Protein AF-A0AA91KQZ8-F1 (afdb_monomer)

Foldseek 3Di:
DDPVLVVVLVVLVVVLVVLVVVLVVCCVPVNPDPVSLLSNLVSQLVNLLSCCVNVVVCVVPDPVVVCVSSVVSVVVSVVSNVVSVVVVVPPD

Solvent-accessible surface area (backbone atoms only — not comparable to full-atom values): 5218 Å² total; per-residue (Å²): 135,58,78,64,59,57,52,52,50,52,52,51,50,52,48,50,49,51,54,52,51,50,46,52,50,49,42,72,77,64,40,92,38,72,69,50,52,53,52,46,47,52,51,49,49,54,48,52,50,50,47,44,41,67,71,67,58,48,74,80,54,59,69,68,61,55,47,57,65,49,47,55,55,50,50,53,44,51,53,49,50,52,52,49,52,50,54,60,72,72,54,131

Sequence (92 aa):
MTHHDARRLRNIWALLIAIVLSGMIIMTLWGGTAVVIVALLALAVVKCRLVALDFMGLRQAPAGLRFGLFAWPALLVLLALAKLAMGVVLSP

Mean predicted aligned error: 6.78 Å

Radius of gyration: 16.22 Å; Cα contacts (8 Å, |Δi|>4): 39; chains: 1; bounding box: 35×20×53 Å

Secondary structure (DSSP, 8-state):
--HHHHHHHHHHHHHHHHHHHHHHHHHHHH-S-HHHHHHHHHHHHHHHHHIIIIIS-GGGS-HHHHHHHHHHHHHHHHHHHHHHHHHHHH--

pLDDT: mean 83.14, std 9.72, range [50.97, 95.38]

Structure (mmCIF, N/CA/C/O backbone):
data_AF-A0AA91KQZ8-F1
#
_entry.id   AF-A0AA91KQZ8-F1
#
loop_
_atom_site.group_PDB
_atom_site.id
_atom_site.type_symbol
_atom_site.label_atom_id
_atom_site.label_alt_id
_atom_site.label_comp_id
_atom_site.label_asym_id
_atom_site.label_entity_id
_atom_site.label_seq_id
_atom_site.pdbx_PDB_ins_code
_atom_site.Cartn_x
_atom_site.Cartn_y
_atom_site.Cartn_z
_atom_site.occupancy
_atom_site.B_iso_or_equiv
_atom_site.auth_seq_id
_atom_site.auth_comp_id
_atom_site.auth_asym_id
_atom_site.auth_atom_id
_atom_site.pdbx_PDB_model_num
ATOM 1 N N . MET A 1 1 ? -9.490 -1.895 28.719 1.00 55.00 1 MET A N 1
ATOM 2 C CA . MET A 1 1 ? -8.911 -2.561 27.529 1.00 55.00 1 MET A CA 1
ATOM 3 C C . MET A 1 1 ? -9.126 -4.053 27.687 1.00 55.00 1 M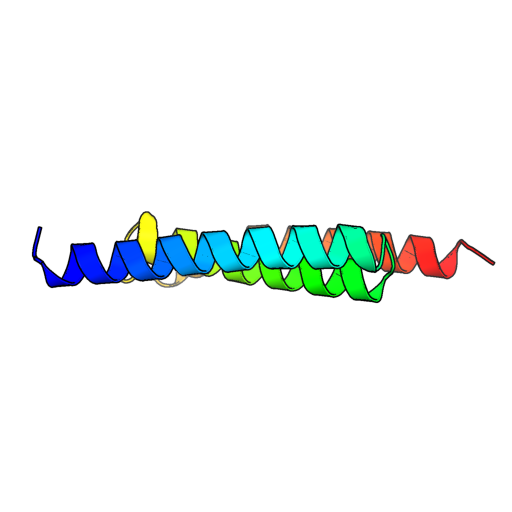ET A C 1
ATOM 5 O O . MET A 1 1 ? -8.637 -4.610 28.661 1.00 55.00 1 MET A O 1
ATOM 9 N N . THR A 1 2 ? -9.923 -4.689 26.829 1.00 65.94 2 THR A N 1
ATOM 10 C CA . THR A 1 2 ? -10.202 -6.126 26.974 1.00 65.94 2 THR A CA 1
ATOM 11 C C . THR A 1 2 ? -9.046 -6.948 26.388 1.00 65.94 2 THR A C 1
ATOM 13 O O . THR A 1 2 ? -8.383 -6.516 25.444 1.00 65.94 2 THR A O 1
ATOM 16 N N . HIS A 1 3 ? -8.780 -8.152 26.906 1.00 65.44 3 HIS A N 1
ATOM 17 C CA . HIS A 1 3 ? -7.714 -9.022 26.374 1.00 65.44 3 HIS A CA 1
ATOM 18 C C . HIS A 1 3 ? -7.898 -9.403 24.887 1.00 65.44 3 HIS A C 1
ATOM 20 O O . HIS A 1 3 ? -6.951 -9.881 24.253 1.00 65.44 3 HIS A O 1
ATOM 26 N N . HIS A 1 4 ? -9.101 -9.226 24.332 1.00 63.56 4 HIS A N 1
ATOM 27 C CA . HIS A 1 4 ? -9.396 -9.435 22.914 1.00 63.56 4 HIS A CA 1
ATOM 28 C C . HIS A 1 4 ? -8.830 -8.309 22.037 1.00 63.56 4 HIS A C 1
ATOM 30 O O . HIS A 1 4 ? -8.202 -8.594 21.015 1.00 63.56 4 HIS A O 1
ATOM 36 N N . ASP A 1 5 ? -8.949 -7.052 22.473 1.00 73.69 5 ASP A N 1
ATOM 37 C CA . ASP A 1 5 ? -8.429 -5.890 21.741 1.00 73.69 5 ASP A CA 1
ATOM 38 C C . ASP A 1 5 ? -6.899 -5.930 21.646 1.00 73.69 5 ASP A C 1
ATOM 40 O O . ASP A 1 5 ? -6.326 -5.725 20.577 1.00 73.69 5 ASP A O 1
ATOM 44 N N . ALA A 1 6 ? -6.230 -6.301 22.743 1.00 77.81 6 ALA A N 1
ATOM 45 C CA . ALA A 1 6 ? -4.771 -6.403 22.794 1.00 77.81 6 ALA A CA 1
ATOM 46 C C . ALA A 1 6 ? -4.218 -7.497 21.862 1.00 77.81 6 ALA A C 1
ATOM 48 O O . ALA A 1 6 ? -3.221 -7.291 21.168 1.00 77.81 6 ALA A O 1
ATOM 49 N N . ARG A 1 7 ? -4.880 -8.662 21.801 1.00 82.12 7 ARG A N 1
ATOM 50 C CA . ARG A 1 7 ? -4.508 -9.743 20.872 1.00 82.12 7 ARG A CA 1
ATOM 51 C C . ARG A 1 7 ? -4.706 -9.332 19.417 1.00 82.12 7 ARG A C 1
ATOM 53 O O . ARG A 1 7 ? -3.845 -9.609 18.586 1.00 82.12 7 ARG A O 1
ATOM 60 N N . ARG A 1 8 ? -5.810 -8.644 19.118 1.00 80.44 8 ARG A N 1
ATOM 61 C CA . ARG A 1 8 ? -6.122 -8.157 17.772 1.00 80.44 8 ARG A CA 1
ATOM 62 C C . ARG A 1 8 ? -5.100 -7.124 17.292 1.00 80.44 8 ARG A C 1
ATOM 64 O O . ARG A 1 8 ? -4.579 -7.276 16.190 1.00 80.44 8 ARG A O 1
ATOM 71 N N . LEU A 1 9 ? -4.756 -6.140 18.128 1.00 81.12 9 LEU A N 1
ATOM 72 C CA . LEU A 1 9 ? -3.716 -5.153 17.811 1.00 81.12 9 LEU A CA 1
ATOM 73 C C . LEU A 1 9 ? -2.358 -5.820 17.575 1.00 81.12 9 LEU A C 1
ATOM 75 O O . LEU A 1 9 ? -1.692 -5.512 16.591 1.00 81.12 9 LEU A O 1
ATOM 79 N N . ARG A 1 10 ? -1.970 -6.776 18.427 1.00 86.19 10 ARG A N 1
ATOM 80 C CA . ARG A 1 10 ? -0.707 -7.512 18.275 1.00 86.19 10 ARG A CA 1
ATOM 81 C C . ARG A 1 10 ? -0.628 -8.277 16.953 1.00 86.19 10 ARG A C 1
ATOM 83 O O . ARG A 1 10 ? 0.411 -8.246 16.302 1.00 86.19 10 ARG A O 1
ATOM 90 N N . ASN A 1 11 ? -1.712 -8.931 16.538 1.00 86.94 11 ASN A N 1
ATOM 91 C CA . ASN A 1 11 ? -1.745 -9.658 15.267 1.00 86.94 11 ASN A CA 1
ATOM 92 C C . ASN A 1 11 ? -1.605 -8.709 14.069 1.00 86.94 11 ASN A C 1
ATOM 94 O O . ASN A 1 11 ? -0.895 -9.016 13.117 1.00 86.94 11 ASN A O 1
ATOM 98 N N . ILE A 1 12 ? -2.249 -7.543 14.125 1.00 87.06 12 ILE A N 1
ATOM 99 C CA . ILE A 1 12 ? -2.189 -6.546 13.048 1.00 87.06 12 ILE A CA 1
ATOM 100 C C . ILE A 1 12 ? -0.813 -5.890 12.996 1.00 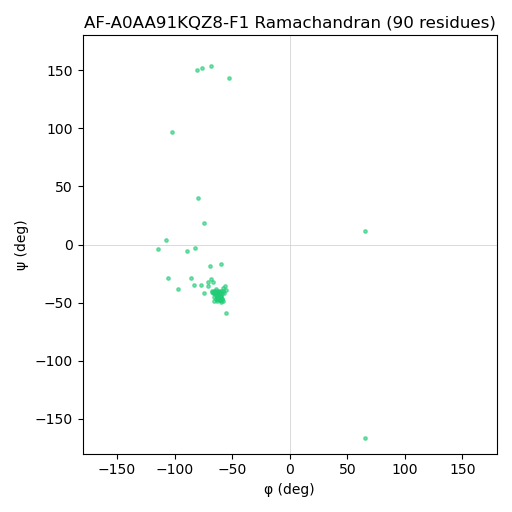87.06 12 ILE A C 1
ATOM 102 O O . IL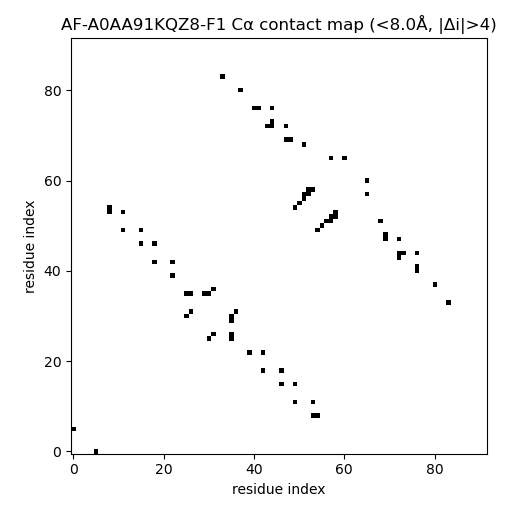E A 1 12 ? -0.287 -5.657 11.913 1.00 87.06 12 ILE A O 1
ATOM 106 N N . TRP A 1 13 ? -0.193 -5.673 14.153 1.00 86.81 13 TRP A N 1
ATOM 107 C CA . TRP A 1 13 ? 1.188 -5.221 14.244 1.00 86.81 13 TRP A CA 1
ATOM 108 C C . TRP A 1 13 ? 2.164 -6.234 13.627 1.00 86.81 13 TRP A C 1
ATOM 110 O O . TRP A 1 13 ? 2.982 -5.858 12.790 1.00 86.81 13 TRP A O 1
ATOM 120 N N . ALA A 1 14 ? 2.023 -7.526 13.947 1.00 90.69 14 ALA A N 1
ATOM 121 C CA . ALA A 1 14 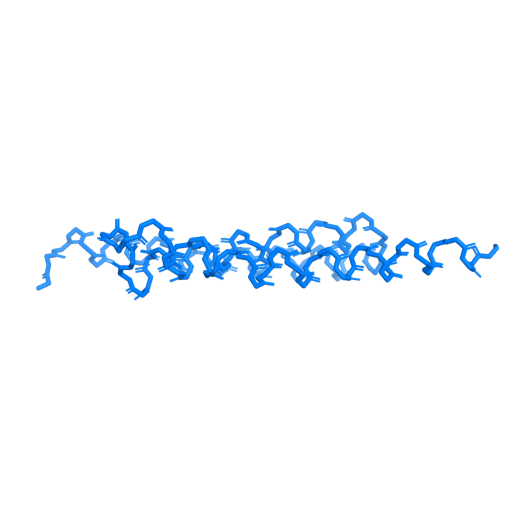? 2.826 -8.588 13.338 1.00 90.69 14 ALA A CA 1
ATOM 122 C C . ALA A 1 14 ? 2.623 -8.672 11.813 1.00 90.69 14 ALA A C 1
ATOM 124 O O . ALA A 1 14 ? 3.591 -8.806 11.065 1.00 90.69 14 ALA A O 1
ATOM 125 N N . LEU A 1 15 ? 1.382 -8.523 11.340 1.00 90.25 15 LEU A N 1
ATOM 126 C CA . LEU A 1 15 ? 1.075 -8.466 9.910 1.00 90.25 15 LEU A CA 1
ATOM 127 C C . LEU A 1 15 ? 1.730 -7.247 9.240 1.00 90.25 15 LEU A C 1
ATOM 129 O O . LEU A 1 15 ? 2.264 -7.362 8.141 1.00 90.25 15 LEU A O 1
ATOM 133 N N . LEU A 1 16 ? 1.734 -6.088 9.905 1.00 88.75 16 LEU A N 1
ATOM 134 C CA . LEU A 1 16 ? 2.397 -4.880 9.412 1.00 88.75 16 LEU A CA 1
ATOM 135 C C . LEU A 1 16 ? 3.905 -5.092 9.242 1.00 88.75 16 LEU A C 1
ATOM 137 O O . LEU A 1 16 ? 4.474 -4.674 8.235 1.00 88.75 16 LEU A O 1
ATOM 141 N N . ILE A 1 17 ? 4.537 -5.763 10.206 1.00 91.81 17 ILE A N 1
ATOM 142 C CA . ILE A 1 17 ? 5.954 -6.129 10.131 1.00 91.81 17 ILE A CA 1
ATOM 143 C C . ILE A 1 17 ? 6.19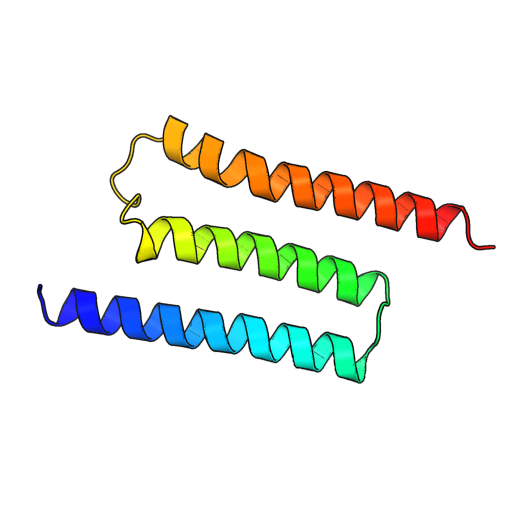2 -7.072 8.956 1.00 91.81 17 ILE A C 1
ATOM 145 O O . ILE A 1 17 ? 7.088 -6.819 8.157 1.00 91.81 17 ILE A O 1
ATOM 149 N N . ALA A 1 18 ? 5.367 -8.109 8.801 1.00 92.69 18 ALA A N 1
ATOM 150 C CA . ALA A 1 18 ? 5.478 -9.038 7.680 1.00 92.69 18 ALA A CA 1
ATOM 151 C C . ALA A 1 18 ? 5.340 -8.321 6.324 1.00 92.69 18 ALA A C 1
ATOM 153 O O . ALA A 1 18 ? 6.127 -8.568 5.414 1.00 92.69 18 ALA A O 1
ATOM 154 N N . ILE A 1 19 ? 4.403 -7.375 6.204 1.00 90.88 19 ILE A N 1
ATOM 155 C CA . ILE A 1 19 ? 4.232 -6.522 5.018 1.00 90.88 19 ILE A CA 1
ATOM 156 C C . ILE A 1 19 ? 5.513 -5.735 4.717 1.00 90.88 19 ILE A C 1
ATOM 158 O O . ILE A 1 19 ? 5.989 -5.752 3.584 1.00 90.88 19 ILE A O 1
ATOM 162 N N . VAL A 1 20 ? 6.106 -5.079 5.718 1.00 91.88 20 VAL A N 1
ATOM 163 C CA . VAL A 1 20 ? 7.334 -4.291 5.526 1.00 91.88 20 VAL A CA 1
ATOM 164 C C . VAL A 1 20 ? 8.514 -5.186 5.151 1.00 91.88 20 VAL A C 1
ATOM 166 O O . VAL A 1 20 ? 9.191 -4.909 4.163 1.00 91.88 20 VAL A O 1
ATOM 169 N N . LEU A 1 21 ? 8.730 -6.278 5.886 1.00 95.38 21 LEU A N 1
ATOM 170 C CA . LEU A 1 21 ? 9.820 -7.216 5.621 1.00 95.38 21 LEU A CA 1
ATOM 171 C C . LEU A 1 21 ? 9.685 -7.855 4.238 1.00 95.38 21 LEU A C 1
ATOM 173 O O . LEU A 1 21 ? 10.660 -7.906 3.497 1.00 95.38 21 LEU A O 1
ATOM 177 N N . SER A 1 22 ? 8.479 -8.281 3.856 1.00 91.56 22 SER A N 1
ATOM 178 C CA . SER A 1 22 ? 8.231 -8.840 2.523 1.00 91.56 22 SER A CA 1
ATOM 179 C C . SER A 1 22 ? 8.544 -7.827 1.422 1.00 91.56 22 SER A C 1
ATOM 181 O O . SER A 1 22 ? 9.242 -8.165 0.471 1.00 91.56 22 SER A O 1
ATOM 183 N N . GLY A 1 23 ? 8.134 -6.564 1.584 1.00 89.69 23 GLY A N 1
ATOM 184 C CA . GLY A 1 23 ? 8.465 -5.503 0.636 1.00 89.69 23 GLY A CA 1
ATOM 185 C C . GLY A 1 23 ? 9.972 -5.255 0.523 1.00 89.69 23 GLY A C 1
ATOM 186 O O . GLY A 1 23 ? 10.497 -5.148 -0.583 1.00 89.69 23 GLY A O 1
ATOM 187 N N . MET A 1 24 ? 10.685 -5.232 1.652 1.00 92.44 24 MET A N 1
ATOM 188 C CA . MET A 1 24 ? 12.144 -5.086 1.668 1.00 92.44 24 MET A CA 1
ATOM 189 C C . MET A 1 24 ? 12.845 -6.257 0.972 1.00 92.44 24 MET A C 1
ATOM 191 O O . MET A 1 24 ? 13.749 -6.036 0.167 1.00 92.44 24 MET A O 1
ATOM 195 N N . ILE A 1 25 ? 12.413 -7.491 1.247 1.00 94.75 25 ILE A N 1
ATOM 196 C CA . ILE A 1 25 ? 12.974 -8.708 0.646 1.00 94.75 25 ILE A CA 1
ATOM 197 C C . ILE A 1 25 ? 12.752 -8.697 -0.866 1.00 94.75 25 ILE A C 1
ATOM 199 O O . ILE A 1 25 ? 13.699 -8.897 -1.622 1.00 94.75 25 ILE A O 1
ATOM 203 N N . ILE A 1 26 ? 11.526 -8.410 -1.315 1.00 93.00 26 ILE A N 1
ATOM 204 C CA . ILE A 1 26 ? 11.192 -8.362 -2.742 1.00 93.00 26 ILE A CA 1
ATOM 205 C C . ILE A 1 26 ? 12.031 -7.291 -3.449 1.00 93.00 26 ILE A C 1
ATOM 207 O O . ILE A 1 26 ? 12.635 -7.587 -4.476 1.00 93.00 26 ILE A O 1
ATOM 211 N N . MET A 1 27 ? 12.138 -6.084 -2.882 1.00 92.56 27 MET A N 1
ATOM 212 C CA . MET A 1 27 ? 12.960 -5.012 -3.457 1.00 92.56 27 MET A CA 1
ATOM 213 C C . MET A 1 27 ? 14.443 -5.393 -3.530 1.00 92.56 27 MET A C 1
ATOM 215 O O . MET A 1 27 ? 15.103 -5.118 -4.527 1.00 92.56 27 MET A O 1
ATOM 219 N N . THR A 1 28 ? 14.965 -6.044 -2.490 1.00 93.44 28 THR A N 1
ATOM 220 C CA . THR A 1 28 ? 16.372 -6.470 -2.435 1.00 93.44 28 THR A CA 1
ATOM 221 C C . THR A 1 28 ? 16.679 -7.545 -3.475 1.00 93.44 28 THR A C 1
ATOM 223 O O . THR A 1 28 ? 17.726 -7.501 -4.111 1.00 93.44 28 THR A O 1
ATOM 226 N N . LEU A 1 29 ? 15.773 -8.508 -3.654 1.00 92.06 29 LEU A N 1
ATOM 227 C CA . LEU A 1 29 ? 15.995 -9.663 -4.524 1.00 92.06 29 LEU A CA 1
ATOM 228 C C . LEU A 1 29 ? 15.693 -9.377 -6.004 1.00 92.06 29 LEU A C 1
ATOM 230 O O . LEU A 1 29 ? 16.360 -9.925 -6.875 1.00 92.06 29 LEU A O 1
ATOM 234 N N . TRP A 1 30 ? 14.690 -8.545 -6.293 1.00 89.94 30 TRP A N 1
ATOM 235 C CA . TRP A 1 30 ? 14.166 -8.333 -7.651 1.00 89.94 30 TRP A CA 1
ATOM 236 C C . TRP A 1 30 ? 14.413 -6.912 -8.176 1.00 89.94 30 TRP A C 1
ATOM 238 O O . TRP A 1 30 ? 14.092 -6.617 -9.327 1.00 89.94 30 TRP A O 1
ATOM 248 N N . GLY A 1 31 ? 14.975 -6.025 -7.350 1.00 87.88 31 GLY A N 1
ATOM 249 C CA . GLY A 1 31 ? 15.289 -4.647 -7.714 1.00 87.88 31 GLY A CA 1
ATOM 250 C C . GLY A 1 31 ? 14.059 -3.785 -8.016 1.00 87.88 31 GLY A C 1
ATOM 251 O O . GLY A 1 31 ? 12.914 -4.143 -7.743 1.00 87.88 31 GLY A O 1
ATOM 252 N N . GLY A 1 32 ? 14.302 -2.616 -8.613 1.00 86.31 32 GLY A N 1
ATOM 253 C CA . GLY A 1 32 ? 13.275 -1.629 -8.965 1.00 86.31 32 GLY A CA 1
ATOM 254 C C . GLY A 1 32 ? 12.510 -1.940 -10.253 1.00 86.31 32 GLY A C 1
ATOM 255 O O . GLY A 1 32 ? 12.272 -1.031 -11.044 1.00 86.31 32 GLY A O 1
ATOM 256 N N . THR A 1 33 ? 12.154 -3.201 -10.508 1.00 89.12 33 THR A N 1
ATOM 257 C CA . THR A 1 33 ? 11.339 -3.545 -11.686 1.00 89.12 33 THR A CA 1
ATOM 258 C C . THR A 1 33 ? 9.919 -2.998 -11.546 1.00 89.12 33 THR A C 1
ATOM 260 O O . THR A 1 33 ? 9.398 -2.843 -10.439 1.00 89.12 33 THR A O 1
ATOM 263 N N . ALA A 1 34 ? 9.248 -2.743 -12.673 1.00 87.81 34 ALA A N 1
ATOM 264 C CA . ALA A 1 34 ? 7.875 -2.234 -12.668 1.00 87.81 34 ALA A CA 1
ATOM 265 C C . ALA A 1 34 ? 6.919 -3.136 -11.865 1.00 87.81 34 ALA A C 1
ATOM 267 O O . ALA A 1 34 ? 6.096 -2.636 -11.101 1.00 87.81 34 ALA A O 1
ATOM 268 N N . VAL A 1 35 ? 7.080 -4.460 -11.968 1.00 88.69 35 VAL A N 1
ATOM 269 C CA . VAL A 1 35 ? 6.285 -5.443 -11.213 1.00 88.69 35 VAL A CA 1
ATOM 270 C C . VAL A 1 35 ? 6.490 -5.283 -9.705 1.00 88.69 35 VAL A C 1
ATOM 272 O O . VAL A 1 35 ? 5.515 -5.235 -8.955 1.00 88.69 35 VAL A O 1
ATOM 275 N N . VAL A 1 36 ? 7.742 -5.146 -9.255 1.00 90.56 36 VAL A N 1
ATOM 276 C CA . VAL A 1 36 ? 8.068 -4.934 -7.837 1.00 90.56 36 VAL A CA 1
ATOM 277 C C . VAL A 1 36 ? 7.487 -3.618 -7.338 1.00 90.56 36 VAL A C 1
ATOM 279 O O . VAL A 1 36 ? 6.871 -3.584 -6.275 1.00 90.56 36 VAL A O 1
ATOM 282 N N . ILE A 1 37 ? 7.611 -2.543 -8.118 1.00 90.44 37 ILE A N 1
ATOM 283 C CA . ILE A 1 37 ? 7.061 -1.232 -7.759 1.00 90.44 37 ILE A CA 1
ATOM 284 C C . ILE A 1 37 ? 5.538 -1.313 -7.603 1.00 90.44 37 ILE A C 1
ATOM 286 O O . ILE A 1 37 ? 5.005 -0.847 -6.597 1.00 90.44 37 ILE A O 1
ATOM 290 N N . VAL A 1 38 ? 4.830 -1.957 -8.536 1.00 91.06 38 VAL A N 1
ATOM 291 C CA . VAL A 1 38 ? 3.373 -2.155 -8.442 1.00 91.06 38 VAL A CA 1
ATOM 292 C C . VAL A 1 38 ? 2.999 -2.975 -7.204 1.00 91.06 38 VAL A C 1
ATOM 294 O O . VAL A 1 38 ? 2.076 -2.597 -6.479 1.00 91.06 38 VAL A O 1
ATOM 297 N N . ALA A 1 39 ? 3.732 -4.051 -6.909 1.00 91.62 39 ALA A N 1
ATOM 298 C CA . ALA A 1 39 ? 3.501 -4.859 -5.713 1.00 91.62 39 ALA A CA 1
ATOM 299 C C . ALA A 1 39 ? 3.690 -4.040 -4.422 1.00 91.62 39 ALA A C 1
ATOM 301 O O . ALA A 1 39 ? 2.847 -4.088 -3.523 1.00 91.62 39 ALA A O 1
ATOM 302 N N . LEU A 1 40 ? 4.753 -3.233 -4.345 1.00 91.81 40 LEU A N 1
ATOM 303 C CA . LEU A 1 40 ? 5.026 -2.355 -3.204 1.00 91.81 40 LEU A CA 1
ATOM 304 C C . LEU A 1 40 ? 3.956 -1.269 -3.035 1.00 91.81 40 LEU A C 1
ATOM 306 O O . LEU A 1 40 ? 3.553 -0.980 -1.907 1.00 91.81 40 LEU A O 1
ATOM 310 N N . LEU A 1 41 ? 3.449 -0.705 -4.135 1.00 91.12 41 LEU A N 1
ATOM 311 C CA . LEU A 1 41 ? 2.339 0.250 -4.101 1.00 91.12 41 LEU A CA 1
ATOM 312 C C . LEU A 1 41 ? 1.055 -0.400 -3.568 1.00 91.12 41 LEU A C 1
ATOM 314 O O . LEU A 1 41 ? 0.374 0.188 -2.726 1.00 91.12 41 LEU A O 1
ATOM 318 N N . ALA A 1 42 ? 0.750 -1.635 -3.975 1.00 90.06 42 ALA A N 1
ATOM 319 C CA . ALA A 1 42 ? -0.389 -2.380 -3.439 1.00 90.06 42 ALA A CA 1
ATOM 320 C C . ALA A 1 42 ? -0.236 -2.653 -1.929 1.00 90.06 42 ALA A C 1
ATOM 322 O O . ALA A 1 42 ? -1.156 -2.386 -1.149 1.00 90.06 42 ALA A O 1
ATOM 323 N N . LEU A 1 43 ? 0.948 -3.106 -1.494 1.00 90.00 43 LEU A N 1
ATOM 324 C CA . LEU A 1 43 ? 1.285 -3.299 -0.077 1.00 90.00 43 LEU A CA 1
ATOM 325 C C . LEU A 1 43 ? 1.132 -1.998 0.728 1.00 90.00 43 LEU A C 1
ATOM 327 O O . LEU A 1 43 ? 0.636 -2.032 1.857 1.00 90.00 43 LEU A O 1
ATOM 331 N N . ALA A 1 44 ? 1.486 -0.844 0.155 1.00 89.31 44 ALA A N 1
ATOM 332 C CA . ALA A 1 44 ? 1.325 0.455 0.804 1.00 89.31 44 ALA A CA 1
ATOM 333 C C . ALA A 1 44 ? -0.151 0.804 1.069 1.00 89.31 44 ALA A C 1
ATOM 335 O O . ALA A 1 44 ? -0.485 1.225 2.180 1.00 89.31 44 ALA A O 1
ATOM 336 N N . VAL A 1 45 ? -1.050 0.565 0.105 1.00 87.00 45 VAL A N 1
ATOM 337 C CA . VAL A 1 45 ? -2.501 0.785 0.283 1.00 87.00 45 VAL A CA 1
ATOM 338 C C . VAL A 1 45 ? -3.061 -0.130 1.368 1.00 87.00 45 VAL A C 1
ATOM 340 O O . VAL A 1 45 ? -3.794 0.326 2.252 1.00 87.00 45 VAL A O 1
ATOM 343 N N . VAL A 1 46 ? -2.679 -1.411 1.348 1.00 87.88 46 VAL A N 1
ATOM 344 C CA . VAL A 1 46 ? -3.082 -2.381 2.377 1.00 87.88 46 VAL A CA 1
ATOM 345 C C . VAL A 1 46 ? -2.593 -1.937 3.757 1.00 87.88 46 VAL A C 1
ATOM 347 O O . VAL A 1 46 ? -3.374 -1.934 4.710 1.00 87.88 46 VAL A O 1
ATOM 350 N N . LYS A 1 47 ? -1.340 -1.478 3.871 1.00 85.25 47 LYS A N 1
ATOM 351 C CA . LYS A 1 47 ? -0.783 -0.963 5.129 1.00 85.25 47 LYS A CA 1
ATOM 352 C C . LYS A 1 47 ? -1.568 0.242 5.641 1.00 85.25 47 LYS A C 1
ATOM 354 O O . LYS A 1 47 ? -1.942 0.265 6.811 1.00 85.25 47 LYS A O 1
ATOM 359 N N . CYS A 1 48 ? -1.859 1.214 4.775 1.00 84.50 48 CYS A N 1
ATOM 360 C CA . CYS A 1 48 ? -2.666 2.381 5.132 1.00 84.50 48 CYS A CA 1
ATOM 361 C C . CYS A 1 48 ? -4.047 1.975 5.655 1.00 84.50 48 CYS A C 1
ATOM 363 O O . CYS A 1 48 ? -4.489 2.510 6.670 1.00 84.50 48 CYS A O 1
ATOM 365 N N . ARG A 1 49 ? -4.694 0.983 5.028 1.00 81.75 49 ARG A N 1
ATOM 366 C CA . ARG A 1 49 ? -5.987 0.451 5.480 1.00 81.75 49 ARG A CA 1
ATOM 367 C C . ARG A 1 49 ? -5.930 -0.133 6.883 1.00 81.75 49 ARG A C 1
ATOM 369 O O . ARG A 1 49 ? -6.804 0.164 7.695 1.00 81.75 49 ARG A O 1
ATOM 376 N N . LEU A 1 50 ? -4.926 -0.959 7.150 1.00 81.44 50 LEU A N 1
ATOM 377 C CA . LEU A 1 50 ? -4.753 -1.611 8.445 1.00 81.44 50 LEU A CA 1
ATOM 378 C C . LEU A 1 50 ? -4.447 -0.584 9.536 1.00 81.44 50 LEU A C 1
ATOM 380 O O . LEU A 1 50 ? -5.087 -0.582 10.579 1.00 81.44 50 LEU A O 1
ATOM 384 N N . VAL A 1 51 ? -3.542 0.362 9.274 1.00 80.62 51 VAL A N 1
ATOM 385 C CA . VAL A 1 51 ? -3.216 1.423 10.240 1.00 80.62 51 VAL A CA 1
ATOM 386 C C . VAL A 1 51 ? -4.446 2.278 10.562 1.00 80.62 51 VAL A C 1
ATOM 388 O O . VAL A 1 51 ? -4.780 2.480 11.728 1.00 80.62 51 VAL A O 1
ATOM 391 N N . ALA A 1 52 ? -5.169 2.719 9.536 1.00 79.00 52 ALA A N 1
ATOM 392 C CA . ALA A 1 52 ? -6.381 3.514 9.686 1.00 79.00 52 ALA A CA 1
ATOM 393 C C . ALA A 1 52 ? -7.492 2.810 10.478 1.00 79.00 52 ALA A C 1
ATOM 395 O O . ALA A 1 52 ? -8.097 3.389 11.380 1.00 79.00 52 ALA A O 1
ATOM 396 N N . LEU A 1 53 ? -7.811 1.566 10.117 1.00 72.94 53 LEU A N 1
ATOM 397 C CA . LEU A 1 53 ? -8.939 0.858 10.717 1.00 72.94 53 LEU A CA 1
ATOM 398 C C . LEU A 1 53 ? -8.614 0.336 12.114 1.00 72.94 53 LEU A C 1
ATOM 400 O O . LEU A 1 53 ? -9.507 0.309 12.961 1.00 72.94 53 LEU A O 1
ATOM 404 N N . ASP A 1 54 ? -7.366 -0.074 12.345 1.00 72.81 54 ASP A N 1
ATOM 405 C CA . ASP A 1 54 ? -7.004 -0.837 13.534 1.00 72.81 54 ASP A CA 1
ATOM 406 C C . ASP A 1 54 ? -6.227 -0.046 14.583 1.00 72.81 54 ASP A C 1
ATOM 408 O O . ASP A 1 54 ? -6.388 -0.335 15.766 1.00 72.81 54 ASP A O 1
ATOM 412 N N . PHE A 1 55 ? -5.451 0.970 14.194 1.00 68.12 55 PHE A N 1
ATOM 413 C CA . PHE A 1 55 ? -4.746 1.828 15.156 1.00 68.12 55 PHE A CA 1
ATOM 414 C C . PHE A 1 55 ? -5.493 3.126 15.446 1.00 68.12 55 PHE A C 1
ATOM 416 O O . PHE A 1 55 ? -5.544 3.546 16.597 1.00 68.12 55 PHE A O 1
ATOM 423 N N . MET A 1 56 ? -6.123 3.744 14.442 1.00 70.69 56 MET A N 1
ATOM 424 C CA . MET A 1 56 ? -6.916 4.962 14.672 1.00 70.69 56 MET A CA 1
ATOM 425 C C . MET A 1 56 ? -8.336 4.672 15.183 1.00 70.69 56 MET A C 1
ATOM 427 O O . MET A 1 56 ? -9.094 5.600 15.447 1.00 70.69 56 MET A O 1
ATOM 431 N N . GLY A 1 57 ? -8.734 3.399 15.312 1.00 66.75 57 GLY A N 1
ATOM 432 C CA . GLY A 1 57 ? -10.052 3.024 15.839 1.00 66.75 57 GLY A CA 1
ATOM 433 C C . GLY A 1 57 ? -11.229 3.458 14.955 1.00 66.75 57 GLY A C 1
ATOM 434 O O . GLY A 1 57 ? -12.388 3.338 15.354 1.00 66.75 57 GLY A O 1
ATOM 435 N N . LEU A 1 58 ? -10.969 3.896 13.717 1.00 66.56 58 LEU A N 1
ATOM 436 C CA . LEU A 1 58 ? -11.962 4.443 12.781 1.00 66.56 58 LEU A CA 1
ATOM 437 C C . LEU A 1 58 ? -12.876 3.366 12.171 1.00 66.56 58 LEU A C 1
ATOM 439 O O . LEU A 1 58 ? -13.552 3.568 11.156 1.00 66.56 58 LEU A O 1
ATOM 443 N N . ARG A 1 59 ? -12.940 2.190 12.801 1.00 67.12 59 ARG A N 1
ATOM 444 C CA . ARG A 1 59 ? -13.841 1.108 12.418 1.00 67.12 59 ARG A CA 1
ATOM 445 C C . ARG A 1 59 ? -15.316 1.436 12.710 1.00 67.12 59 ARG A C 1
ATOM 447 O O . ARG A 1 59 ? -16.190 0.826 12.103 1.00 67.12 59 ARG A O 1
ATOM 454 N N . GLN A 1 60 ? -15.578 2.414 13.574 1.00 67.25 60 GLN A N 1
ATOM 455 C CA . GLN A 1 60 ? -16.915 2.951 13.865 1.00 67.25 60 GLN A CA 1
ATOM 456 C C . GLN A 1 60 ? -17.125 4.362 13.280 1.00 67.25 60 GLN A C 1
ATOM 458 O O . GLN A 1 60 ? -18.159 4.979 13.507 1.00 67.25 60 GLN A O 1
ATOM 463 N N . ALA A 1 61 ? -16.147 4.897 12.538 1.00 70.25 61 ALA A N 1
ATOM 464 C CA . ALA A 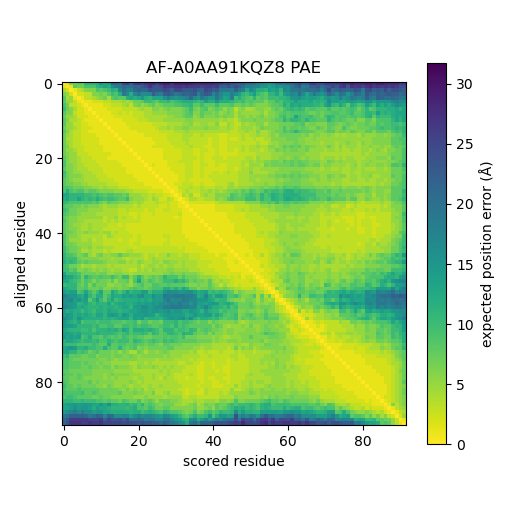1 61 ? -16.221 6.257 12.018 1.00 70.25 61 ALA A CA 1
ATOM 465 C C . ALA A 1 61 ? -17.172 6.379 10.807 1.00 70.25 61 ALA A C 1
ATOM 467 O O . ALA A 1 61 ? -17.310 5.414 10.041 1.00 70.25 61 ALA A O 1
ATOM 468 N N . PRO A 1 62 ? -17.775 7.568 10.587 1.00 78.62 62 PRO A N 1
ATOM 469 C CA . PRO A 1 62 ? -18.647 7.837 9.446 1.00 78.62 62 PRO A CA 1
ATOM 470 C C . PRO A 1 62 ? -17.984 7.488 8.108 1.00 78.62 62 PRO A C 1
ATOM 472 O O . PRO A 1 62 ? -16.788 7.718 7.909 1.00 78.62 62 PRO A O 1
ATOM 475 N N . ALA A 1 63 ? -18.770 6.962 7.164 1.00 73.19 63 ALA A N 1
ATOM 476 C CA . ALA A 1 63 ? -18.270 6.479 5.874 1.00 73.19 63 ALA A CA 1
ATOM 477 C C . ALA A 1 63 ? -17.483 7.545 5.087 1.00 73.19 63 ALA A C 1
ATOM 479 O O . ALA A 1 63 ? -16.469 7.215 4.476 1.00 73.19 63 ALA A O 1
ATOM 480 N N . GLY A 1 64 ? -17.879 8.822 5.166 1.00 74.94 64 GLY A N 1
ATOM 481 C CA . GLY A 1 64 ? -17.166 9.926 4.511 1.00 74.94 64 GLY A CA 1
ATOM 482 C C . GLY A 1 64 ? -15.724 10.105 5.003 1.00 74.94 64 GLY A C 1
ATOM 483 O O . GLY A 1 64 ? -14.817 10.283 4.193 1.00 74.94 64 GLY A O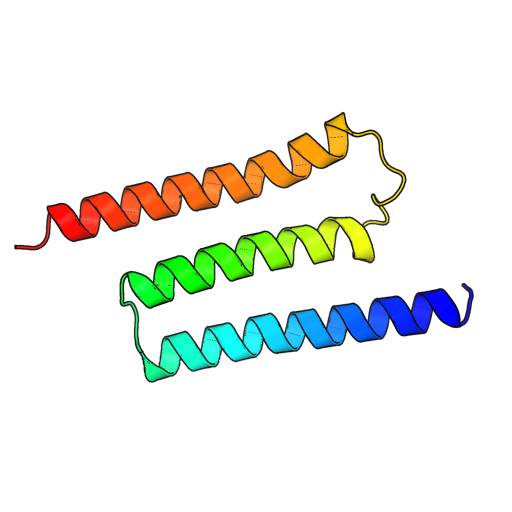 1
ATOM 484 N N . LEU A 1 65 ? -15.482 9.958 6.311 1.00 75.62 65 LEU A N 1
ATOM 485 C CA . LEU A 1 65 ? -14.133 10.059 6.879 1.00 75.62 65 LEU A CA 1
ATOM 486 C C . LEU A 1 65 ? -13.251 8.897 6.410 1.00 75.62 65 LEU A C 1
ATOM 488 O O . LEU A 1 65 ? -12.090 9.094 6.065 1.00 75.62 65 LEU A O 1
ATOM 492 N N . ARG A 1 66 ? -13.819 7.688 6.342 1.00 74.25 66 ARG A N 1
ATOM 493 C CA . ARG A 1 66 ? -13.128 6.507 5.809 1.00 74.25 66 ARG A CA 1
ATOM 494 C C . ARG A 1 66 ? -12.727 6.721 4.356 1.00 74.25 66 ARG A C 1
ATOM 496 O O . ARG A 1 66 ? -11.580 6.463 4.012 1.00 74.25 66 ARG A O 1
ATOM 503 N N . PHE A 1 67 ? -13.642 7.228 3.529 1.00 76.56 67 PHE A N 1
ATOM 504 C CA . PHE A 1 67 ? -13.358 7.533 2.129 1.00 76.56 67 PHE A CA 1
ATOM 505 C C . PHE A 1 67 ? -12.243 8.564 1.976 1.00 76.56 67 PHE A C 1
ATOM 507 O O . PHE A 1 67 ? -11.314 8.309 1.219 1.00 76.56 67 PHE A O 1
ATOM 514 N N . GLY A 1 68 ? -12.276 9.669 2.726 1.00 79.00 68 GLY A N 1
ATOM 515 C CA . GLY A 1 68 ? -11.201 10.668 2.691 1.00 79.00 68 GLY A CA 1
ATOM 516 C C . GLY A 1 68 ? -9.835 10.075 3.054 1.00 79.00 68 GLY A C 1
ATOM 517 O O . GLY A 1 68 ? -8.835 10.335 2.386 1.00 79.00 68 GLY A O 1
ATOM 518 N N . LEU A 1 69 ? -9.810 9.190 4.051 1.00 78.50 69 LEU A N 1
ATOM 519 C CA . LEU A 1 69 ? -8.592 8.516 4.495 1.00 78.50 69 LEU A CA 1
ATOM 520 C C . LEU A 1 69 ? -8.030 7.526 3.458 1.00 78.50 69 LEU A C 1
ATOM 522 O O . LEU A 1 69 ? -6.819 7.321 3.408 1.00 78.50 69 LEU A O 1
ATOM 526 N N . PHE A 1 70 ? -8.890 6.922 2.629 1.00 79.62 70 PHE A N 1
ATOM 527 C CA . PHE A 1 70 ? -8.487 6.055 1.514 1.00 79.62 70 PHE A CA 1
ATOM 528 C C . PHE A 1 70 ? -8.181 6.819 0.226 1.00 79.62 70 PHE A C 1
ATOM 530 O O . PHE A 1 70 ? -7.351 6.365 -0.561 1.00 79.62 70 PHE A O 1
ATOM 537 N N . ALA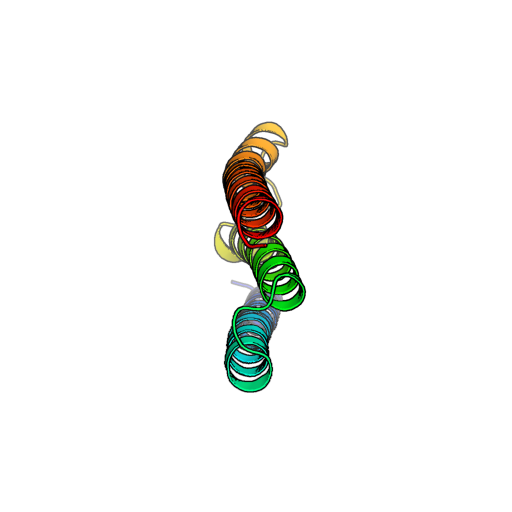 A 1 71 ? -8.811 7.975 0.020 1.00 85.06 71 ALA A N 1
ATOM 538 C CA . ALA A 1 71 ? -8.641 8.785 -1.178 1.00 85.06 71 ALA A CA 1
ATOM 539 C C . ALA A 1 71 ? -7.198 9.278 -1.320 1.00 85.06 71 ALA A C 1
ATOM 541 O O . ALA A 1 71 ? -6.621 9.156 -2.395 1.00 85.06 71 ALA A O 1
ATOM 542 N N . TRP A 1 72 ? -6.591 9.755 -0.229 1.00 81.56 72 TRP A N 1
ATOM 543 C CA . TRP A 1 72 ? -5.192 10.199 -0.207 1.00 81.56 72 TRP A CA 1
ATOM 544 C C . TRP A 1 72 ? -4.189 9.126 -0.683 1.00 81.56 72 TRP A C 1
ATOM 546 O O . TRP A 1 72 ? -3.486 9.369 -1.666 1.00 81.56 72 TRP A O 1
ATOM 556 N N . PRO A 1 73 ? -4.096 7.935 -0.053 1.00 86.12 73 PRO A N 1
ATOM 557 C CA . PRO A 1 73 ? -3.138 6.923 -0.483 1.00 86.12 73 PRO A CA 1
ATOM 558 C C . PRO A 1 73 ? -3.468 6.377 -1.876 1.00 86.12 73 PRO A C 1
ATOM 560 O O . PRO A 1 73 ? -2.547 6.081 -2.631 1.00 86.12 73 PRO A O 1
ATOM 563 N N . ALA A 1 74 ? -4.749 6.295 -2.256 1.00 87.44 74 ALA A N 1
ATOM 564 C CA . ALA A 1 74 ? -5.136 5.910 -3.612 1.00 87.44 74 ALA A CA 1
ATOM 565 C C . ALA A 1 74 ? -4.635 6.919 -4.659 1.00 87.44 74 ALA A C 1
ATOM 567 O O . ALA A 1 74 ? -4.065 6.515 -5.671 1.00 87.44 74 ALA A O 1
ATOM 568 N N . LEU A 1 75 ? -4.775 8.222 -4.391 1.00 90.50 75 LEU A N 1
ATOM 569 C CA . LEU A 1 75 ? -4.238 9.293 -5.233 1.00 90.50 75 LEU A CA 1
ATOM 570 C C . LEU A 1 75 ? -2.720 9.186 -5.384 1.00 90.50 75 LEU A C 1
ATOM 572 O O . LEU A 1 75 ? -2.216 9.240 -6.503 1.00 90.50 75 LEU A O 1
ATOM 576 N N . LEU A 1 76 ? -1.989 8.981 -4.285 1.00 89.50 76 LEU A N 1
ATOM 577 C CA . LEU A 1 76 ? -0.535 8.807 -4.337 1.00 89.50 76 LEU A CA 1
ATOM 578 C C . LEU A 1 76 ? -0.118 7.579 -5.148 1.00 89.50 76 LEU A C 1
ATOM 580 O O . LEU A 1 76 ? 0.843 7.651 -5.912 1.00 89.50 76 LEU A O 1
ATOM 584 N N . VAL A 1 77 ? -0.836 6.462 -5.010 1.00 91.75 77 VAL A N 1
ATOM 585 C CA . VAL A 1 77 ? -0.571 5.259 -5.805 1.00 91.75 77 VAL A CA 1
ATOM 586 C C . VAL A 1 77 ? -0.851 5.497 -7.285 1.00 91.75 77 VAL A C 1
ATOM 588 O O . VAL A 1 77 ? -0.034 5.099 -8.110 1.00 91.75 77 VAL A O 1
ATOM 591 N N . LEU A 1 78 ? -1.935 6.194 -7.632 1.00 91.69 78 LEU A N 1
ATOM 592 C CA . LEU A 1 78 ? -2.229 6.576 -9.016 1.00 91.69 78 LEU A CA 1
ATOM 593 C C . LEU A 1 78 ? -1.140 7.481 -9.603 1.00 91.69 78 LEU A C 1
ATOM 595 O O . LEU A 1 78 ? -0.675 7.237 -10.713 1.00 91.69 78 LEU A O 1
ATOM 599 N N . LEU A 1 79 ? -0.683 8.481 -8.846 1.00 92.56 79 LEU A N 1
ATOM 600 C CA . LEU A 1 79 ? 0.429 9.356 -9.234 1.00 92.56 79 LEU A CA 1
ATOM 601 C C . LEU A 1 79 ? 1.730 8.567 -9.440 1.00 92.56 79 LEU A C 1
ATOM 603 O O . LEU A 1 79 ? 2.441 8.782 -10.423 1.00 92.56 79 LEU A O 1
ATOM 607 N N . ALA A 1 80 ? 2.038 7.630 -8.542 1.00 90.75 80 ALA A N 1
ATOM 608 C CA . ALA A 1 80 ? 3.216 6.776 -8.656 1.00 90.75 80 ALA A CA 1
ATOM 609 C C . ALA A 1 80 ? 3.131 5.828 -9.864 1.00 90.75 80 ALA A C 1
ATOM 611 O O . ALA A 1 80 ? 4.120 5.662 -10.575 1.00 90.75 80 ALA A O 1
ATOM 612 N N . LEU A 1 81 ? 1.953 5.258 -10.135 1.00 90.50 81 LEU A N 1
ATOM 613 C CA . LEU A 1 81 ? 1.677 4.449 -11.326 1.00 90.50 81 LEU A CA 1
ATOM 614 C C . LEU A 1 81 ? 1.827 5.262 -12.610 1.00 90.50 81 LEU A C 1
ATOM 616 O O . LEU A 1 81 ? 2.470 4.794 -13.544 1.00 90.50 81 LEU A O 1
ATOM 620 N N . ALA A 1 82 ? 1.298 6.486 -12.650 1.00 92.50 82 ALA A N 1
ATOM 621 C CA . ALA A 1 82 ? 1.464 7.380 -13.792 1.00 92.50 82 ALA A CA 1
ATOM 622 C C . ALA A 1 82 ? 2.948 7.689 -14.037 1.00 92.50 82 ALA A C 1
ATOM 624 O O . ALA A 1 82 ? 3.422 7.612 -15.168 1.00 92.50 82 ALA A O 1
ATOM 625 N N . LYS A 1 83 ? 3.710 7.964 -12.970 1.00 89.06 83 LYS A N 1
ATOM 626 C CA . LYS A 1 83 ? 5.160 8.176 -13.055 1.00 89.06 83 LYS A CA 1
ATOM 627 C C . LYS A 1 83 ? 5.899 6.943 -13.572 1.00 89.06 83 LYS A C 1
ATOM 629 O O . LYS A 1 83 ? 6.774 7.079 -14.423 1.00 89.06 83 LYS A O 1
ATOM 634 N N . LEU A 1 84 ? 5.545 5.758 -13.080 1.00 89.88 84 LEU A N 1
ATOM 635 C CA . LEU A 1 84 ? 6.118 4.498 -13.543 1.00 89.88 84 LEU A CA 1
ATOM 636 C C . LEU A 1 84 ? 5.810 4.263 -15.026 1.00 89.88 84 LEU A C 1
ATOM 638 O O . LEU A 1 84 ? 6.719 3.951 -15.785 1.00 89.88 84 LEU A O 1
ATOM 642 N N . ALA A 1 85 ? 4.558 4.463 -15.444 1.00 88.81 85 ALA A N 1
ATOM 643 C CA . ALA A 1 85 ? 4.135 4.308 -16.831 1.00 88.81 85 ALA A CA 1
ATOM 644 C C . ALA A 1 85 ? 4.887 5.265 -17.763 1.00 88.81 85 ALA A C 1
ATOM 646 O O . ALA A 1 85 ? 5.393 4.833 -18.793 1.00 88.81 85 ALA A O 1
ATOM 647 N N . MET A 1 86 ? 5.040 6.536 -17.372 1.00 90.56 86 MET A N 1
ATOM 648 C CA . MET A 1 86 ? 5.870 7.486 -18.118 1.00 90.56 86 MET A CA 1
ATOM 649 C C . MET A 1 86 ? 7.318 6.996 -18.221 1.00 90.56 86 MET A C 1
ATOM 651 O O . MET A 1 86 ? 7.867 6.973 -19.315 1.00 90.56 86 MET A O 1
ATOM 655 N N . GLY A 1 87 ? 7.921 6.544 -17.117 1.00 84.31 87 GLY A N 1
ATOM 656 C CA . GLY A 1 87 ? 9.287 6.010 -17.122 1.00 84.31 87 GLY A CA 1
ATOM 657 C C . GLY A 1 87 ? 9.465 4.798 -18.041 1.00 84.31 87 GLY A C 1
ATOM 658 O O . GLY A 1 87 ? 10.462 4.720 -18.751 1.00 84.31 87 GLY A O 1
ATOM 659 N N . VAL A 1 88 ? 8.487 3.890 -18.077 1.00 82.25 88 VAL A N 1
ATOM 660 C CA . VAL A 1 88 ? 8.491 2.725 -18.977 1.00 82.25 88 VAL A CA 1
ATOM 661 C C . VAL A 1 88 ? 8.346 3.143 -20.443 1.00 82.25 88 VAL A C 1
ATOM 663 O O . VAL A 1 88 ? 9.033 2.595 -21.291 1.00 82.25 88 VAL A O 1
ATOM 666 N N . VAL A 1 89 ? 7.492 4.122 -20.752 1.00 79.81 89 VAL A N 1
ATOM 667 C CA . VAL A 1 89 ? 7.281 4.609 -22.130 1.00 79.81 89 VAL A CA 1
ATOM 668 C C . VAL A 1 89 ? 8.483 5.406 -22.660 1.00 79.81 89 VAL A C 1
ATOM 670 O O . VAL A 1 89 ? 8.754 5.377 -23.855 1.00 79.81 89 VAL A O 1
ATOM 673 N N . LEU A 1 90 ? 9.198 6.125 -21.789 1.00 74.69 90 LEU A N 1
ATOM 674 C CA . LEU A 1 90 ? 10.322 7.004 -22.148 1.00 74.69 90 LEU A CA 1
ATOM 675 C C . LEU A 1 90 ? 11.695 6.307 -22.165 1.00 74.69 90 LEU A C 1
ATOM 677 O O . LEU A 1 90 ? 12.676 6.945 -22.542 1.00 74.69 90 LEU A O 1
ATOM 681 N N . SER A 1 91 ? 11.781 5.039 -21.757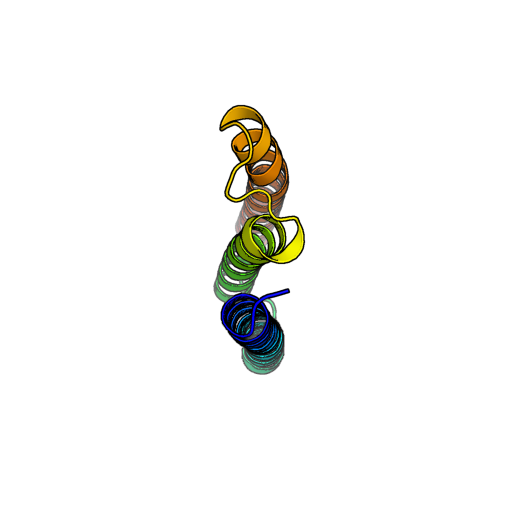 1.00 58.62 91 SER A N 1
ATOM 682 C CA . SER A 1 91 ? 13.022 4.252 -21.777 1.00 58.62 91 SER A CA 1
ATOM 683 C C . SER A 1 91 ? 12.989 3.289 -22.979 1.00 58.62 91 SER A C 1
ATOM 685 O O . SER A 1 91 ? 12.329 2.257 -22.859 1.00 58.62 91 SER A O 1
ATOM 687 N N . PRO A 1 92 ? 13.600 3.626 -24.137 1.00 50.97 92 PRO A N 1
ATOM 688 C CA . PRO A 1 92 ? 13.674 2.725 -25.292 1.00 50.97 92 PRO A CA 1
ATOM 689 C C . PRO A 1 92 ? 14.573 1.508 -25.044 1.00 50.97 92 PRO A C 1
ATOM 691 O O . PRO A 1 92 ? 15.543 1.628 -24.259 1.00 50.97 92 PRO A O 1
#